Protein AF-A0A7Y6PK19-F1 (afdb_monomer)

Mean predicted aligned error: 9.25 Å

Nearest PDB structures (foldseek):
  6zmb-assembly1_B  TM=2.596E-01  e=6.035E+00  Pseudomonas putida KT2440

Solvent-accessible surface area (backbone atoms only — not comparable to full-atom values): 7034 Å² total; per-residue (Å²): 140,56,69,66,54,49,57,52,41,42,51,47,52,53,70,39,55,90,71,58,58,69,69,56,52,53,50,44,36,51,56,25,53,71,68,59,42,76,42,33,45,47,49,29,52,51,53,49,34,41,73,73,64,66,36,62,57,90,68,47,42,63,56,48,39,51,40,49,51,50,49,44,35,39,77,70,68,73,50,57,70,69,57,48,51,50,44,31,54,60,56,57,68,64,57,67,75,68,98,61,76,80,79,79,74,78,76,82,68,66,71,81,77,70,66,81,78,131

Structure (mmCIF, N/CA/C/O backbone):
data_AF-A0A7Y6PK19-F1
#
_entry.id   AF-A0A7Y6PK19-F1
#
loop_
_atom_site.group_PDB
_atom_site.id
_atom_site.type_symbol
_atom_site.label_atom_id
_atom_site.label_alt_id
_atom_site.label_comp_id
_atom_site.label_asym_id
_atom_site.label_entity_id
_atom_site.label_seq_id
_atom_site.pdbx_PDB_ins_code
_atom_site.Cartn_x
_atom_site.Cartn_y
_atom_site.Cartn_z
_atom_site.occupancy
_atom_site.B_iso_or_equiv
_atom_site.auth_seq_id
_atom_site.auth_comp_id
_atom_site.auth_asym_id
_atom_site.auth_atom_id
_atom_site.pdbx_PDB_model_num
ATOM 1 N N . MET A 1 1 ? 0.536 -8.083 14.978 1.00 58.72 1 MET A N 1
ATOM 2 C CA . MET A 1 1 ? 0.117 -7.406 13.743 1.00 58.72 1 MET A CA 1
ATOM 3 C C . MET A 1 1 ? -0.066 -5.948 14.110 1.00 58.72 1 MET A C 1
ATOM 5 O O . MET A 1 1 ? -1.077 -5.619 14.725 1.00 58.72 1 MET A O 1
ATOM 9 N N . SER A 1 2 ? 0.985 -5.140 13.948 1.00 75.00 2 SER A N 1
ATOM 10 C CA . SER A 1 2 ? 0.951 -3.732 14.347 1.00 75.00 2 SER A CA 1
ATOM 11 C C . SER A 1 2 ? 0.871 -2.858 13.110 1.00 75.00 2 SER A C 1
ATOM 13 O O . SER A 1 2 ? 1.626 -3.034 12.164 1.00 75.00 2 SER A O 1
ATOM 15 N N . VAL A 1 3 ? -0.006 -1.865 13.149 1.00 82.38 3 VAL A N 1
ATOM 16 C CA . VAL A 1 3 ? -0.073 -0.793 12.151 1.00 82.38 3 VAL A CA 1
ATOM 17 C C . VAL A 1 3 ? 1.273 -0.050 12.032 1.00 82.38 3 VAL A C 1
ATOM 19 O O . VAL A 1 3 ? 1.589 0.492 10.977 1.00 82.38 3 VAL A O 1
ATOM 22 N N . ASP A 1 4 ? 2.106 -0.106 13.075 1.00 84.25 4 ASP A N 1
ATOM 23 C CA . ASP A 1 4 ? 3.471 0.436 13.071 1.00 84.25 4 ASP A CA 1
ATOM 24 C C . ASP A 1 4 ? 4.406 -0.301 12.088 1.00 84.25 4 ASP A C 1
ATOM 26 O O . ASP A 1 4 ? 5.355 0.289 11.567 1.00 84.25 4 ASP A O 1
ATOM 30 N N . ASP A 1 5 ? 4.142 -1.581 11.788 1.00 88.00 5 ASP A N 1
ATOM 31 C CA . ASP A 1 5 ? 4.907 -2.322 10.780 1.00 88.00 5 ASP A CA 1
ATOM 32 C C . ASP A 1 5 ? 4.622 -1.801 9.368 1.00 88.00 5 ASP A C 1
ATOM 34 O O . ASP A 1 5 ? 5.538 -1.748 8.551 1.00 88.00 5 ASP A O 1
ATOM 38 N N . ILE A 1 6 ? 3.397 -1.340 9.093 1.00 88.44 6 ILE A N 1
ATOM 39 C CA . ILE A 1 6 ? 3.026 -0.765 7.792 1.00 88.44 6 ILE A CA 1
ATOM 40 C C . ILE A 1 6 ? 3.765 0.548 7.554 1.00 88.44 6 ILE A C 1
ATOM 42 O O . ILE A 1 6 ? 4.356 0.704 6.489 1.00 88.44 6 ILE A O 1
ATOM 46 N N . GLU A 1 7 ? 3.795 1.459 8.535 1.00 88.75 7 GLU A N 1
ATOM 47 C CA . GLU A 1 7 ? 4.544 2.724 8.420 1.00 88.75 7 GLU A CA 1
ATOM 48 C C . GLU A 1 7 ? 6.038 2.472 8.179 1.00 88.75 7 GLU A C 1
ATOM 50 O O . GLU A 1 7 ? 6.663 3.101 7.317 1.00 88.75 7 GLU A O 1
ATOM 55 N N . ARG A 1 8 ? 6.620 1.524 8.924 1.00 92.31 8 ARG A N 1
ATOM 56 C CA . ARG A 1 8 ? 8.028 1.146 8.781 1.00 92.31 8 ARG A CA 1
ATOM 57 C C . ARG A 1 8 ? 8.315 0.571 7.394 1.00 92.31 8 A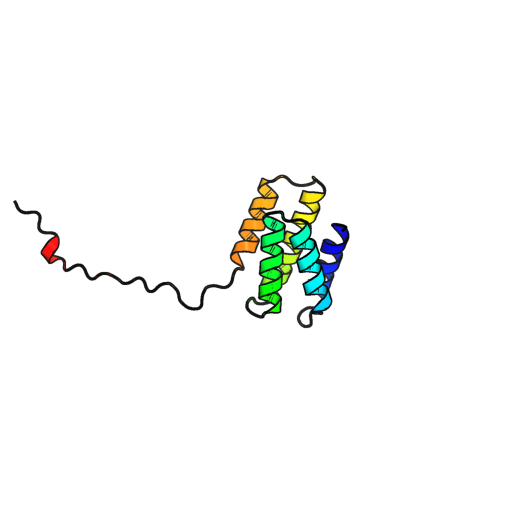RG A C 1
ATOM 59 O O . ARG A 1 8 ? 9.270 1.001 6.747 1.00 92.31 8 ARG A O 1
ATOM 66 N N . LEU A 1 9 ? 7.506 -0.385 6.939 1.00 90.44 9 LEU A N 1
ATOM 67 C CA . LEU A 1 9 ? 7.689 -1.064 5.655 1.00 90.44 9 LEU A CA 1
ATOM 68 C C . LEU A 1 9 ? 7.443 -0.122 4.473 1.00 90.44 9 LEU A C 1
ATOM 70 O O . LEU A 1 9 ? 8.239 -0.121 3.538 1.00 90.44 9 LEU A O 1
ATOM 74 N N . SER A 1 10 ? 6.413 0.730 4.520 1.00 88.56 10 SER A N 1
ATOM 75 C CA . SER A 1 10 ? 6.149 1.705 3.454 1.00 88.56 10 SER A CA 1
ATOM 76 C C . SER A 1 10 ? 7.270 2.736 3.341 1.00 88.56 10 SER A C 1
ATOM 78 O O . SER A 1 10 ? 7.679 3.083 2.236 1.00 88.56 10 SER A O 1
ATOM 80 N N . THR A 1 11 ? 7.815 3.191 4.473 1.00 90.12 11 THR A N 1
ATOM 81 C CA . THR A 1 11 ? 8.968 4.103 4.494 1.00 90.12 11 THR A CA 1
ATOM 82 C C . THR A 1 11 ? 10.200 3.443 3.885 1.00 90.12 11 THR A C 1
ATOM 84 O O . THR A 1 11 ? 10.869 4.044 3.044 1.00 90.12 11 THR A O 1
ATOM 87 N N . LYS A 1 12 ? 10.476 2.190 4.263 1.00 89.94 12 LYS A N 1
ATOM 88 C CA . LYS A 1 12 ? 11.598 1.419 3.721 1.00 89.94 12 LYS A CA 1
ATOM 89 C C . LYS A 1 12 ? 11.472 1.227 2.205 1.00 89.94 12 LYS A C 1
ATOM 91 O O . LYS A 1 12 ? 12.425 1.478 1.477 1.00 89.94 12 LYS A O 1
ATOM 96 N N . LEU A 1 13 ? 10.270 0.912 1.718 1.00 86.94 13 LEU A N 1
ATOM 97 C CA . LEU A 1 13 ? 9.974 0.742 0.292 1.00 86.94 13 LEU A CA 1
ATOM 98 C C . LEU A 1 13 ? 10.312 1.988 -0.550 1.00 86.94 13 LEU A C 1
ATOM 100 O O . LEU A 1 13 ? 10.768 1.865 -1.687 1.00 86.94 13 LEU A O 1
ATOM 104 N N . VAL A 1 14 ? 10.078 3.185 0.000 1.00 87.69 14 VAL A N 1
ATOM 105 C CA . VAL A 1 14 ? 10.419 4.464 -0.642 1.00 87.69 14 VAL A CA 1
ATOM 106 C C . VAL A 1 14 ? 11.928 4.709 -0.621 1.00 87.69 14 VAL A C 1
ATOM 108 O O . VAL A 1 14 ? 12.484 5.160 -1.618 1.00 87.69 14 VAL A O 1
ATOM 111 N N . GLN A 1 15 ? 12.587 4.427 0.505 1.00 87.50 15 GLN A N 1
ATOM 112 C CA . GLN A 1 15 ? 14.021 4.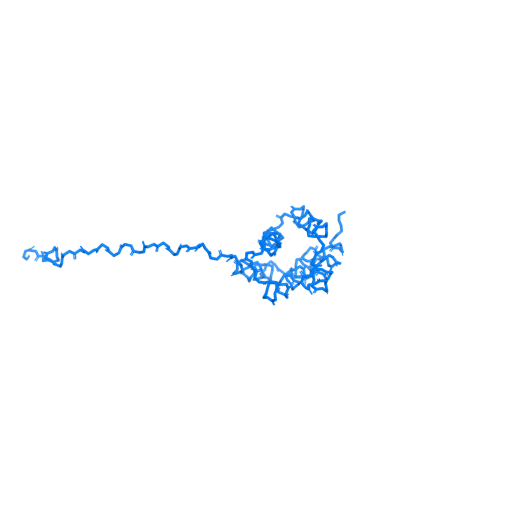673 0.693 1.00 87.50 15 GLN A CA 1
ATOM 113 C C . GLN A 1 15 ? 14.899 3.758 -0.162 1.00 87.50 15 GLN A C 1
ATOM 115 O O . GLN A 1 15 ? 15.907 4.212 -0.700 1.00 87.50 15 GLN A O 1
ATOM 120 N N . ASP A 1 16 ? 14.492 2.500 -0.317 1.00 86.06 16 ASP A N 1
ATOM 121 C CA . ASP A 1 16 ? 15.265 1.485 -1.034 1.00 86.06 16 ASP A CA 1
ATOM 122 C C . ASP A 1 16 ? 15.005 1.511 -2.552 1.00 86.06 16 ASP A C 1
ATOM 124 O O . ASP A 1 16 ? 15.610 0.758 -3.316 1.00 86.06 16 ASP A O 1
ATOM 128 N N . ALA A 1 17 ? 14.122 2.391 -3.032 1.00 80.75 17 ALA A N 1
ATOM 129 C CA . ALA A 1 17 ? 13.824 2.509 -4.451 1.00 80.75 17 ALA A CA 1
ATOM 130 C C . ALA A 1 17 ? 15.060 2.954 -5.265 1.00 80.75 17 ALA A C 1
ATOM 132 O O . ALA A 1 17 ? 15.755 3.895 -4.878 1.00 80.75 17 ALA A O 1
ATOM 133 N N . PRO A 1 18 ? 15.327 2.334 -6.433 1.00 73.69 18 PRO A N 1
ATOM 134 C CA . PRO A 1 18 ? 14.496 1.339 -7.124 1.00 73.69 18 PRO A CA 1
ATOM 135 C C . PRO A 1 18 ? 14.738 -0.127 -6.705 1.00 73.69 18 PRO A C 1
ATOM 137 O O . PRO A 1 18 ? 14.001 -1.005 -7.146 1.00 73.69 18 PRO A O 1
ATOM 140 N N . ALA A 1 19 ? 15.746 -0.412 -5.881 1.00 79.31 19 ALA A N 1
ATOM 141 C CA . ALA A 1 19 ? 16.171 -1.759 -5.495 1.00 79.31 19 ALA A CA 1
ATOM 142 C C . ALA A 1 19 ? 15.442 -2.266 -4.233 1.00 79.31 19 ALA A C 1
ATOM 144 O O . ALA A 1 19 ? 16.061 -2.513 -3.199 1.00 79.31 19 ALA A O 1
ATOM 145 N N . ARG A 1 20 ? 14.117 -2.421 -4.328 1.00 83.25 20 ARG A N 1
ATOM 146 C CA . ARG A 1 20 ? 13.272 -2.925 -3.232 1.00 83.25 20 ARG A CA 1
ATOM 147 C C . ARG A 1 20 ? 13.597 -4.379 -2.886 1.00 83.25 20 ARG A C 1
ATOM 149 O O . ARG A 1 20 ? 13.821 -5.190 -3.782 1.00 83.25 20 ARG A O 1
ATOM 156 N N . ASP A 1 21 ? 13.551 -4.710 -1.598 1.00 88.75 21 ASP A N 1
ATOM 157 C CA . ASP A 1 21 ? 13.657 -6.087 -1.113 1.00 88.75 21 ASP A CA 1
ATOM 158 C C . ASP A 1 21 ? 12.305 -6.818 -1.277 1.00 88.75 21 ASP A C 1
ATOM 160 O O . ASP A 1 21 ? 11.308 -6.400 -0.672 1.00 88.75 21 ASP A O 1
ATOM 164 N N . PRO A 1 22 ? 12.241 -7.923 -2.047 1.00 87.88 22 PRO A N 1
ATOM 165 C CA . PRO A 1 22 ? 11.017 -8.706 -2.214 1.00 87.88 22 PRO A CA 1
ATOM 166 C C . PRO A 1 22 ? 10.428 -9.224 -0.894 1.00 87.88 22 PRO A C 1
ATOM 168 O O . PRO A 1 22 ? 9.216 -9.416 -0.787 1.00 87.88 22 PRO A O 1
ATOM 171 N N . ALA A 1 23 ? 11.258 -9.449 0.131 1.00 90.19 23 ALA A N 1
ATOM 172 C CA . ALA A 1 23 ? 10.781 -9.896 1.436 1.00 90.19 23 ALA A CA 1
ATOM 173 C C . ALA A 1 23 ? 9.968 -8.807 2.155 1.00 90.19 23 ALA A C 1
ATOM 175 O O . ALA A 1 23 ? 8.937 -9.109 2.761 1.00 90.19 23 ALA A O 1
ATOM 176 N N . ASP A 1 24 ? 10.385 -7.541 2.052 1.00 91.25 24 ASP A N 1
ATOM 177 C CA . ASP A 1 24 ? 9.651 -6.418 2.643 1.00 91.25 24 ASP A CA 1
ATOM 178 C C . ASP A 1 24 ? 8.346 -6.142 1.893 1.00 91.25 24 ASP A C 1
ATOM 180 O O . ASP A 1 24 ? 7.326 -5.857 2.522 1.00 91.25 24 ASP A O 1
ATOM 184 N N . VAL A 1 25 ? 8.360 -6.272 0.561 1.00 92.25 25 VAL A N 1
ATOM 185 C CA . VAL A 1 25 ? 7.156 -6.188 -0.282 1.00 92.25 25 VAL A CA 1
ATOM 186 C C . VAL A 1 25 ? 6.137 -7.238 0.155 1.00 92.25 25 VAL A C 1
ATOM 188 O O . VAL A 1 25 ? 4.991 -6.903 0.460 1.00 92.25 25 VAL A O 1
ATOM 191 N N . ALA A 1 26 ? 6.557 -8.504 0.242 1.00 93.62 26 ALA A N 1
ATOM 192 C CA . ALA A 1 26 ? 5.687 -9.605 0.638 1.00 93.62 26 ALA A CA 1
ATOM 193 C C . ALA A 1 26 ? 5.121 -9.409 2.053 1.00 93.62 26 ALA A C 1
ATOM 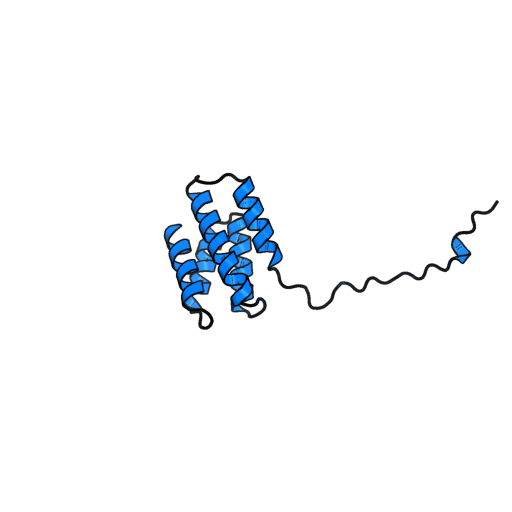195 O O . ALA A 1 26 ? 3.930 -9.641 2.277 1.00 93.62 26 ALA A O 1
ATOM 196 N N . GLN A 1 27 ? 5.946 -8.937 2.995 1.00 94.00 27 GLN A N 1
ATOM 197 C CA . GLN A 1 27 ? 5.487 -8.626 4.346 1.00 94.00 27 GLN A CA 1
ATOM 198 C C . GLN A 1 27 ? 4.460 -7.489 4.341 1.00 94.00 27 GLN A C 1
ATOM 200 O O . GLN A 1 27 ? 3.414 -7.616 4.974 1.00 94.00 27 GLN A O 1
ATOM 205 N N . LEU A 1 28 ? 4.712 -6.398 3.612 1.00 94.25 28 LEU A N 1
ATOM 206 C CA . LEU A 1 28 ? 3.787 -5.266 3.532 1.00 94.25 28 LEU A CA 1
ATOM 207 C C . LEU A 1 28 ? 2.429 -5.696 2.961 1.00 94.25 28 LEU A C 1
ATOM 209 O O . LEU A 1 28 ? 1.387 -5.365 3.524 1.00 94.25 28 LEU A O 1
ATOM 213 N N . VAL A 1 29 ? 2.433 -6.483 1.883 1.00 95.31 29 VAL A N 1
ATOM 214 C CA . VAL A 1 29 ? 1.214 -7.038 1.278 1.00 95.31 29 VAL A CA 1
ATOM 215 C C . VAL A 1 29 ? 0.453 -7.922 2.270 1.00 95.31 29 VAL A C 1
ATOM 217 O O . VAL A 1 29 ? -0.774 -7.825 2.354 1.00 95.31 29 VAL A O 1
ATOM 220 N N . LEU A 1 30 ? 1.153 -8.759 3.042 1.00 95.12 30 LEU A N 1
ATOM 221 C CA . LEU A 1 30 ? 0.544 -9.604 4.070 1.00 95.12 30 LEU A CA 1
ATOM 222 C C . LEU A 1 30 ? -0.163 -8.763 5.145 1.00 95.12 30 LEU A C 1
ATOM 224 O O . LEU A 1 30 ? -1.334 -9.011 5.436 1.00 95.12 30 LEU A O 1
ATOM 228 N N . GLU A 1 31 ? 0.521 -7.758 5.700 1.00 94.25 31 GLU A N 1
ATOM 229 C CA . GLU A 1 31 ? -0.034 -6.875 6.737 1.00 94.2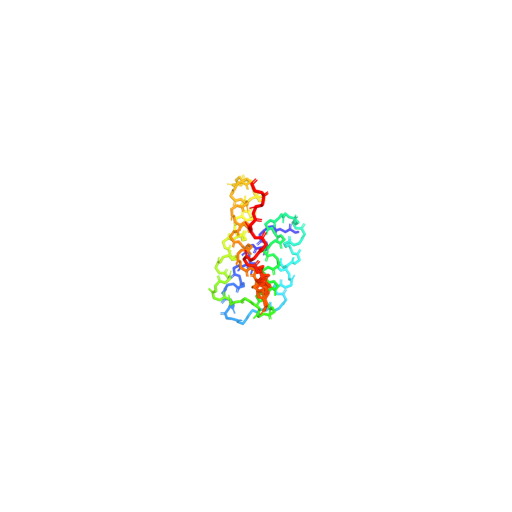5 31 GLU A CA 1
ATOM 230 C C . GLU A 1 31 ? -1.268 -6.113 6.223 1.00 94.25 31 GLU A C 1
ATOM 232 O O . GLU A 1 31 ? -2.310 -6.074 6.881 1.00 94.25 31 GLU A O 1
ATOM 237 N N . LEU A 1 32 ? -1.198 -5.570 5.003 1.00 95.38 32 LEU A N 1
ATOM 238 C CA . LEU A 1 32 ? -2.308 -4.852 4.372 1.00 95.38 32 LEU A CA 1
ATOM 239 C C . LEU A 1 32 ? -3.524 -5.758 4.130 1.00 95.38 32 LEU A C 1
ATOM 241 O O . LEU A 1 32 ? -4.660 -5.388 4.440 1.00 95.38 32 LEU A O 1
ATOM 245 N N . ARG A 1 33 ? -3.303 -6.976 3.620 1.00 95.38 33 ARG A N 1
ATOM 246 C CA . ARG A 1 33 ? -4.376 -7.964 3.418 1.00 95.38 33 ARG A CA 1
ATOM 247 C C . ARG A 1 33 ? -5.021 -8.382 4.735 1.00 95.38 33 ARG A C 1
ATOM 249 O O . ARG A 1 33 ? -6.223 -8.636 4.757 1.00 95.38 33 ARG A O 1
ATOM 256 N N . ALA A 1 34 ? -4.253 -8.428 5.819 1.00 94.19 34 ALA A N 1
ATOM 257 C CA . ALA A 1 34 ? -4.768 -8.787 7.129 1.00 94.19 34 ALA A CA 1
ATOM 258 C C . ALA A 1 34 ? -5.616 -7.676 7.778 1.00 94.19 34 ALA A C 1
ATOM 260 O O . ALA A 1 34 ? -6.541 -7.990 8.525 1.00 94.19 34 ALA A O 1
ATOM 261 N N . ILE A 1 35 ? -5.367 -6.397 7.460 1.00 93.75 35 ILE A N 1
ATOM 262 C CA . ILE A 1 35 ? -6.281 -5.296 7.818 1.00 93.75 35 ILE A CA 1
ATOM 263 C C . ILE A 1 35 ? -7.607 -5.422 7.061 1.00 93.75 35 ILE A C 1
ATOM 265 O O . ILE A 1 35 ? -8.672 -5.201 7.633 1.00 93.75 35 ILE A O 1
ATOM 269 N N . GLY A 1 36 ? -7.552 -5.763 5.772 1.00 93.00 36 GLY A N 1
ATOM 270 C CA . GLY A 1 36 ? -8.735 -6.105 4.976 1.00 93.00 36 GLY A CA 1
ATOM 271 C C . GLY A 1 36 ? -9.697 -4.948 4.675 1.00 93.00 36 GLY A C 1
ATOM 272 O O . GLY A 1 36 ? -10.760 -5.181 4.099 1.00 93.00 36 GLY A O 1
ATOM 273 N N . SER A 1 37 ? -9.352 -3.706 5.029 1.00 94.44 37 SER A N 1
ATOM 274 C CA . SER A 1 37 ? -10.146 -2.534 4.653 1.00 94.44 37 SER A CA 1
ATOM 275 C C . SER A 1 37 ? -10.051 -2.272 3.141 1.00 94.44 37 SER A C 1
ATOM 277 O O . SER A 1 37 ? -9.051 -2.643 2.517 1.00 94.44 37 SER A O 1
ATOM 279 N N . PRO A 1 38 ? -11.045 -1.601 2.527 1.00 96.62 38 PRO A N 1
ATOM 280 C CA . PRO A 1 38 ? -11.010 -1.279 1.100 1.00 96.62 38 PRO A CA 1
ATOM 281 C C . PRO A 1 38 ? -9.727 -0.557 0.668 1.00 96.62 38 PRO A C 1
ATOM 283 O O . PRO A 1 38 ? -9.127 -0.917 -0.342 1.00 96.62 38 PRO A O 1
ATOM 286 N N . LEU A 1 39 ? -9.269 0.413 1.466 1.00 96.75 39 LEU A N 1
ATOM 287 C CA . LEU A 1 39 ? -8.010 1.118 1.232 1.00 96.75 39 LEU A CA 1
ATOM 288 C C . LEU A 1 39 ? -6.798 0.180 1.350 1.00 96.75 39 LEU A C 1
ATOM 290 O O . LEU A 1 39 ? -5.941 0.190 0.472 1.00 96.75 39 LEU A O 1
ATOM 294 N N . ALA A 1 40 ? -6.734 -0.664 2.386 1.00 96.88 40 ALA A N 1
ATOM 295 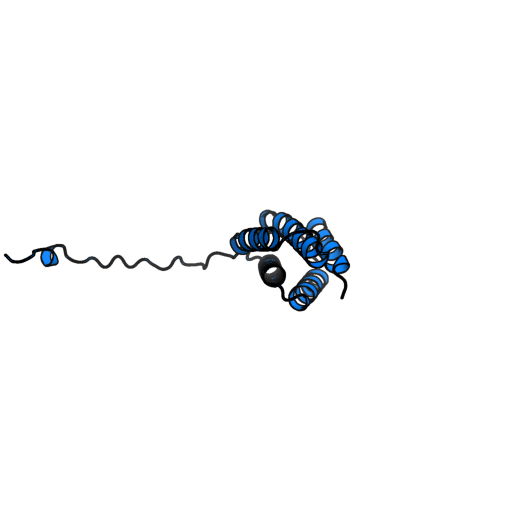C CA . ALA A 1 40 ? -5.607 -1.579 2.576 1.00 96.88 40 ALA A CA 1
ATOM 296 C C . ALA A 1 40 ? -5.464 -2.572 1.412 1.00 96.88 40 ALA A C 1
ATOM 298 O O . ALA A 1 40 ? -4.361 -2.810 0.924 1.00 96.88 40 ALA A O 1
ATOM 299 N N . LEU A 1 41 ? -6.585 -3.105 0.918 1.00 97.44 41 LEU A N 1
ATOM 300 C CA . LEU A 1 41 ? -6.595 -4.011 -0.230 1.00 97.44 41 LEU A CA 1
ATOM 301 C C . LEU A 1 41 ? -6.189 -3.309 -1.534 1.00 97.44 41 LEU A C 1
ATOM 303 O O . LEU A 1 41 ? -5.487 -3.910 -2.348 1.00 97.44 41 LEU A O 1
ATOM 307 N N . ALA A 1 42 ? -6.591 -2.050 -1.727 1.00 97.44 42 ALA A N 1
ATOM 308 C CA . ALA A 1 42 ? -6.165 -1.252 -2.875 1.00 97.44 42 ALA A CA 1
ATOM 309 C C . ALA A 1 42 ? -4.649 -0.997 -2.844 1.00 97.44 42 ALA A C 1
ATOM 311 O O . ALA A 1 42 ? -3.964 -1.247 -3.834 1.00 97.44 42 ALA A O 1
ATOM 312 N N . ILE A 1 43 ? -4.106 -0.592 -1.690 1.00 97.44 43 ILE A N 1
ATOM 313 C CA . ILE A 1 43 ? -2.661 -0.391 -1.500 1.00 97.44 43 ILE A CA 1
ATOM 314 C C . ILE A 1 43 ? -1.905 -1.692 -1.781 1.00 97.44 43 ILE A C 1
ATOM 316 O O . ILE A 1 43 ? -0.958 -1.676 -2.562 1.00 97.44 43 ILE A O 1
ATOM 320 N N . ALA A 1 44 ? -2.339 -2.821 -1.205 1.00 96.75 44 ALA A N 1
ATOM 321 C CA . ALA A 1 44 ? -1.689 -4.119 -1.403 1.00 96.75 44 ALA A CA 1
ATOM 322 C C . ALA A 1 44 ? -1.579 -4.473 -2.890 1.00 96.75 44 ALA A C 1
ATOM 324 O O . ALA A 1 44 ? -0.521 -4.883 -3.359 1.00 96.75 44 ALA A O 1
ATOM 325 N N . ARG A 1 45 ? -2.655 -4.239 -3.643 1.00 96.69 45 ARG A N 1
ATOM 326 C CA . ARG A 1 45 ? -2.696 -4.495 -5.081 1.00 96.69 45 ARG A CA 1
ATOM 327 C C . ARG A 1 45 ? -1.734 -3.605 -5.869 1.00 96.69 45 ARG A C 1
ATOM 329 O O . ARG A 1 45 ? -1.078 -4.084 -6.788 1.00 96.69 45 ARG A O 1
ATOM 336 N N . ILE A 1 46 ? -1.644 -2.318 -5.537 1.00 95.81 46 ILE A N 1
ATOM 337 C CA . ILE A 1 46 ? -0.706 -1.414 -6.218 1.00 95.81 46 ILE A CA 1
ATOM 338 C C . ILE A 1 46 ? 0.746 -1.748 -5.852 1.00 95.81 46 ILE A C 1
ATOM 340 O O . ILE A 1 46 ? 1.606 -1.690 -6.725 1.00 95.81 46 ILE A O 1
ATOM 344 N N . VAL A 1 47 ? 1.026 -2.155 -4.609 1.00 94.75 47 VAL A N 1
ATOM 345 C CA . VAL A 1 47 ? 2.354 -2.653 -4.208 1.00 94.75 47 VAL A CA 1
ATOM 346 C C . VAL A 1 47 ? 2.764 -3.859 -5.061 1.00 94.75 47 VAL A C 1
ATOM 348 O O . VAL A 1 47 ? 3.879 -3.872 -5.574 1.00 94.75 47 VAL A O 1
ATOM 351 N N . GLU A 1 48 ? 1.858 -4.816 -5.284 1.00 94.31 48 GLU A N 1
ATOM 352 C CA . GLU A 1 48 ? 2.094 -5.967 -6.172 1.00 94.31 48 GLU A CA 1
ATOM 353 C C . GLU A 1 48 ? 2.386 -5.521 -7.613 1.00 94.31 48 GLU A C 1
ATOM 355 O O . GLU A 1 48 ? 3.367 -5.954 -8.204 1.00 94.31 48 GLU A O 1
ATOM 360 N N . TYR A 1 49 ? 1.618 -4.578 -8.168 1.00 93.94 49 TYR A N 1
ATOM 361 C CA . TYR A 1 49 ? 1.885 -4.070 -9.520 1.00 93.94 49 TYR A CA 1
ATOM 362 C C . TYR A 1 49 ? 3.222 -3.343 -9.660 1.00 93.94 49 TYR A C 1
ATOM 364 O O . TYR A 1 49 ? 3.838 -3.366 -10.726 1.00 93.94 49 TYR A O 1
ATOM 372 N N . VAL A 1 50 ? 3.659 -2.661 -8.607 1.00 91.44 50 VAL A N 1
ATOM 373 C CA . VAL A 1 50 ? 4.963 -2.000 -8.567 1.00 91.44 50 VAL A CA 1
ATOM 374 C C . VAL A 1 50 ? 6.096 -3.030 -8.501 1.00 91.44 50 VAL A C 1
ATOM 376 O O . VAL A 1 50 ? 7.139 -2.810 -9.120 1.00 91.44 50 VAL A O 1
ATOM 379 N N . ASP A 1 51 ? 5.902 -4.136 -7.780 1.00 91.25 51 ASP A N 1
ATOM 380 C CA . ASP A 1 51 ? 6.850 -5.256 -7.711 1.00 91.25 51 ASP A CA 1
ATOM 381 C C . ASP A 1 51 ? 6.945 -6.010 -9.046 1.00 91.25 51 ASP A C 1
ATOM 383 O O . ASP A 1 51 ? 8.040 -6.238 -9.558 1.00 91.25 51 ASP A O 1
ATOM 387 N N . ASP A 1 52 ? 5.799 -6.245 -9.690 1.00 90.62 52 ASP A N 1
ATOM 388 C CA . ASP A 1 52 ? 5.689 -6.847 -11.024 1.00 90.62 52 ASP A CA 1
ATOM 389 C C . ASP A 1 52 ? 6.204 -5.930 -12.157 1.00 90.62 52 ASP A C 1
ATOM 391 O O . ASP A 1 52 ? 6.240 -6.326 -13.325 1.00 90.62 52 ASP A O 1
ATOM 395 N N . GLY A 1 53 ? 6.583 -4.684 -11.849 1.00 89.38 53 GLY A N 1
ATOM 396 C CA . GLY A 1 53 ? 7.072 -3.708 -12.828 1.00 89.38 53 GLY A CA 1
ATOM 397 C C . GLY A 1 53 ? 5.994 -3.159 -13.772 1.00 89.38 53 GLY A C 1
ATOM 398 O O . GLY A 1 53 ? 6.318 -2.598 -14.817 1.00 89.38 53 GLY A O 1
ATOM 399 N N . LEU A 1 54 ? 4.716 -3.309 -13.415 1.00 90.88 54 LEU A N 1
ATOM 400 C CA . LEU A 1 54 ? 3.563 -2.840 -14.191 1.00 90.88 54 LEU A CA 1
ATOM 401 C C . LEU A 1 54 ? 3.234 -1.363 -13.932 1.00 90.88 54 LEU A C 1
ATOM 403 O O . LEU A 1 54 ? 2.517 -0.744 -14.719 1.00 90.88 54 LEU A O 1
ATOM 407 N N . VAL A 1 55 ? 3.747 -0.796 -12.837 1.00 89.56 55 VAL A N 1
ATOM 408 C CA . VAL A 1 55 ? 3.613 0.624 -12.489 1.00 89.56 55 VAL A CA 1
ATOM 409 C C . VAL A 1 55 ? 4.985 1.207 -12.175 1.00 89.56 55 VAL A C 1
ATOM 411 O O . VAL A 1 55 ? 5.778 0.596 -11.458 1.00 89.56 55 VAL A O 1
ATOM 414 N N . ASP A 1 56 ? 5.249 2.412 -12.685 1.00 89.44 56 ASP A N 1
ATOM 415 C CA . ASP A 1 56 ? 6.493 3.132 -12.419 1.00 89.44 56 ASP A CA 1
ATOM 416 C C . ASP A 1 56 ? 6.644 3.428 -10.909 1.00 89.44 56 ASP A C 1
ATOM 418 O O . ASP A 1 56 ? 5.819 4.151 -10.330 1.00 89.44 56 ASP A O 1
ATOM 422 N N . PRO A 1 57 ? 7.713 2.923 -10.264 1.00 88.69 57 PRO A N 1
ATOM 423 C CA . PRO A 1 57 ? 8.049 3.226 -8.877 1.00 88.69 57 PRO A CA 1
ATOM 424 C C . PRO A 1 57 ? 8.064 4.715 -8.536 1.00 88.69 57 PRO A C 1
ATOM 426 O O . PRO A 1 57 ? 7.605 5.097 -7.462 1.00 88.69 57 PRO A O 1
ATOM 429 N N . ALA A 1 58 ? 8.584 5.557 -9.431 1.00 88.75 58 ALA A N 1
ATOM 430 C CA . ALA A 1 58 ? 8.741 6.987 -9.185 1.00 88.75 58 ALA A CA 1
ATOM 431 C C . ALA A 1 58 ? 7.390 7.706 -9.054 1.00 88.75 58 ALA A C 1
ATOM 433 O O . ALA A 1 58 ? 7.301 8.737 -8.390 1.00 88.75 58 ALA A O 1
ATOM 434 N N . ILE A 1 59 ? 6.341 7.146 -9.663 1.00 87.62 59 ILE A N 1
ATOM 435 C CA . ILE A 1 59 ? 4.973 7.666 -9.611 1.00 87.62 59 ILE A CA 1
ATOM 436 C C . ILE A 1 59 ? 4.213 7.040 -8.438 1.00 87.62 59 ILE A C 1
ATOM 438 O O . ILE A 1 59 ? 3.537 7.745 -7.692 1.00 87.62 59 ILE A O 1
ATOM 442 N N . ALA A 1 60 ? 4.318 5.721 -8.261 1.00 92.25 60 ALA A N 1
ATOM 443 C CA . ALA A 1 60 ? 3.490 5.003 -7.299 1.00 92.25 60 ALA A CA 1
ATOM 444 C C . ALA A 1 60 ? 3.973 5.105 -5.852 1.00 92.25 60 ALA A C 1
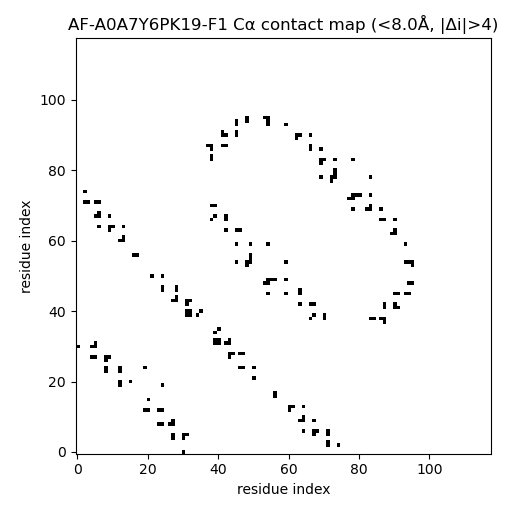ATOM 446 O O . ALA A 1 60 ? 3.145 5.194 -4.951 1.00 92.25 60 ALA A O 1
ATOM 447 N N . LEU A 1 61 ? 5.286 5.089 -5.599 1.00 91.94 61 LEU A N 1
ATOM 448 C CA . LEU A 1 61 ? 5.813 5.023 -4.232 1.00 91.94 61 LEU A CA 1
ATOM 449 C C . LEU A 1 61 ? 5.420 6.224 -3.353 1.00 91.94 61 LEU A C 1
ATOM 451 O O . LEU A 1 61 ? 5.040 5.987 -2.205 1.00 91.94 61 LEU A O 1
ATOM 455 N N . PRO A 1 62 ? 5.434 7.483 -3.842 1.00 92.31 62 PRO A N 1
ATOM 456 C CA . PRO A 1 62 ? 4.950 8.615 -3.050 1.00 92.31 62 PRO A CA 1
ATOM 457 C C . PRO A 1 62 ? 3.471 8.476 -2.663 1.00 92.31 62 PRO A C 1
ATOM 459 O O . PRO A 1 62 ? 3.121 8.653 -1.498 1.00 92.31 62 PRO A O 1
ATOM 462 N N . ALA A 1 63 ? 2.619 8.093 -3.618 1.00 94.06 63 ALA A N 1
ATOM 463 C CA . ALA A 1 63 ? 1.189 7.905 -3.385 1.00 94.06 63 ALA A CA 1
ATOM 464 C C . ALA A 1 63 ? 0.907 6.722 -2.442 1.00 94.06 63 ALA A C 1
ATOM 466 O O . ALA A 1 63 ? 0.045 6.814 -1.572 1.00 94.06 63 ALA A O 1
ATOM 467 N N . LEU A 1 64 ? 1.666 5.628 -2.566 1.00 95.06 64 LEU A N 1
ATOM 468 C CA . LEU A 1 64 ? 1.602 4.482 -1.659 1.00 95.06 64 LEU A CA 1
ATOM 469 C C . LEU A 1 64 ? 1.982 4.867 -0.227 1.00 95.06 64 LEU A C 1
ATOM 471 O O . LEU A 1 64 ? 1.307 4.453 0.711 1.00 95.06 64 LEU A O 1
ATOM 475 N N . ALA A 1 65 ? 3.036 5.665 -0.045 1.00 94.62 65 ALA A N 1
ATOM 476 C CA . ALA A 1 65 ? 3.453 6.120 1.277 1.00 94.62 65 ALA A CA 1
ATOM 477 C C . ALA A 1 65 ? 2.384 6.997 1.944 1.00 94.62 65 ALA A C 1
ATOM 479 O O . ALA A 1 65 ? 2.060 6.782 3.113 1.00 94.62 65 ALA A O 1
ATOM 480 N N . GLU A 1 66 ? 1.801 7.937 1.194 1.00 95.56 66 GLU A N 1
ATOM 481 C CA . GLU A 1 66 ? 0.698 8.775 1.672 1.00 95.56 66 GLU A CA 1
ATOM 482 C C . GLU A 1 66 ? -0.520 7.925 2.054 1.00 95.56 66 GLU A C 1
ATOM 484 O O . GLU A 1 66 ? -1.022 8.031 3.172 1.00 95.56 66 GLU A O 1
ATOM 489 N N . ALA A 1 67 ? -0.940 7.006 1.182 1.00 96.56 67 ALA A N 1
ATOM 490 C CA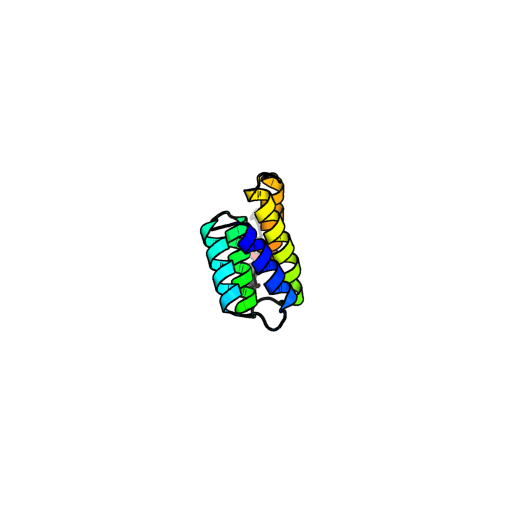 . ALA A 1 67 ? -2.081 6.137 1.442 1.00 96.56 67 ALA A CA 1
ATOM 491 C C . ALA A 1 67 ? -1.858 5.194 2.635 1.00 96.56 67 ALA A C 1
ATOM 493 O O . ALA A 1 67 ? -2.784 4.978 3.420 1.00 96.56 67 ALA A O 1
ATOM 494 N N . CYS A 1 68 ? -0.644 4.662 2.818 1.00 96.50 68 CYS A N 1
ATOM 495 C CA . CYS A 1 68 ? -0.277 3.890 4.007 1.00 96.50 68 CYS A CA 1
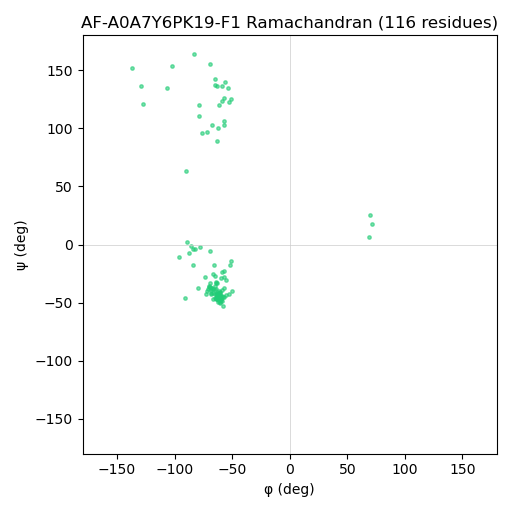ATOM 496 C C . CYS A 1 68 ? -0.406 4.733 5.281 1.00 96.50 68 CYS A C 1
ATOM 498 O O . CYS A 1 68 ? -0.994 4.268 6.256 1.00 96.50 68 CYS A O 1
ATOM 500 N N . ALA A 1 69 ? 0.069 5.981 5.273 1.00 95.81 69 ALA A N 1
ATOM 501 C CA . ALA A 1 69 ? -0.084 6.888 6.409 1.00 95.81 69 ALA A CA 1
ATOM 502 C C . ALA A 1 69 ? -1.564 7.210 6.691 1.00 95.81 69 ALA A C 1
ATOM 504 O O . ALA A 1 69 ? -1.995 7.190 7.845 1.00 95.81 69 ALA A O 1
ATOM 505 N N . THR A 1 70 ? -2.373 7.440 5.651 1.00 96.94 70 THR A N 1
ATOM 506 C CA . THR A 1 70 ? -3.821 7.649 5.794 1.00 96.94 70 THR A CA 1
ATOM 507 C C . THR A 1 70 ? -4.523 6.417 6.363 1.00 96.94 70 THR A C 1
ATOM 509 O O . THR A 1 70 ? -5.355 6.546 7.259 1.00 96.94 70 THR A O 1
ATOM 512 N N . LEU A 1 71 ? -4.165 5.217 5.899 1.00 96.56 71 LEU A N 1
ATOM 513 C CA . LEU A 1 71 ? -4.687 3.961 6.434 1.00 96.56 71 LEU A CA 1
ATOM 514 C C . LEU A 1 71 ? -4.356 3.819 7.922 1.00 96.56 71 LEU A C 1
ATOM 516 O O . LEU A 1 71 ? -5.232 3.490 8.720 1.00 96.56 71 LEU A O 1
ATOM 520 N N . VAL A 1 72 ? -3.107 4.090 8.299 1.00 96.00 72 VAL A N 1
ATOM 521 C CA . VAL A 1 72 ? -2.644 4.026 9.688 1.00 96.00 72 VAL A CA 1
ATOM 522 C C . VAL A 1 72 ? -3.420 5.007 10.565 1.00 96.00 72 VAL A C 1
ATOM 524 O O . VAL A 1 72 ? -3.920 4.620 11.624 1.00 96.00 72 VAL A O 1
ATOM 527 N N . ALA A 1 73 ? -3.579 6.248 10.106 1.00 95.69 73 ALA A N 1
ATOM 528 C CA . ALA A 1 73 ? -4.391 7.251 10.784 1.00 95.69 73 ALA A CA 1
ATOM 529 C C . ALA A 1 73 ? -5.852 6.791 10.930 1.00 95.69 73 ALA A C 1
ATOM 531 O O . ALA A 1 73 ? -6.451 6.975 11.989 1.00 95.69 73 ALA A O 1
ATOM 532 N N . GLY A 1 74 ? -6.410 6.130 9.910 1.00 95.50 74 GLY A N 1
ATOM 533 C CA . GLY A 1 74 ? -7.760 5.564 9.939 1.00 95.50 74 GLY A CA 1
ATOM 534 C C . GLY A 1 74 ? -7.921 4.474 10.991 1.00 95.50 74 GLY A C 1
ATOM 535 O O . GLY A 1 74 ? -8.843 4.528 11.800 1.00 95.50 74 GLY A O 1
ATOM 536 N N . VAL A 1 75 ? -6.983 3.523 11.056 1.00 93.62 75 VAL A N 1
ATOM 537 C CA . VAL A 1 75 ? -7.004 2.464 12.082 1.00 93.62 75 VAL A CA 1
ATOM 538 C C . VAL A 1 75 ? -6.841 3.048 13.491 1.00 93.62 75 VAL A C 1
ATOM 540 O O . VAL A 1 75 ? -7.428 2.537 14.444 1.00 93.62 75 VAL A O 1
ATOM 543 N N . LYS A 1 76 ? -6.092 4.148 13.632 1.00 94.06 76 LYS A N 1
ATOM 544 C CA . LYS A 1 76 ? -5.945 4.902 14.888 1.00 94.06 76 LYS A CA 1
ATOM 545 C C . LYS A 1 76 ? -7.155 5.806 15.204 1.00 94.06 76 LYS A C 1
ATOM 547 O O . LYS A 1 76 ? -7.156 6.444 16.255 1.00 94.06 76 LYS A O 1
ATOM 552 N N . GLY A 1 77 ? -8.170 5.874 14.336 1.00 94.81 77 GLY A N 1
ATOM 553 C CA . GLY A 1 77 ? -9.364 6.710 14.516 1.00 94.81 77 GLY A CA 1
ATOM 554 C C . GLY A 1 77 ? -9.101 8.216 14.395 1.00 94.81 77 GLY A C 1
ATOM 555 O O . GLY A 1 77 ? -9.800 9.016 15.009 1.00 94.81 77 GLY A O 1
ATOM 556 N N . GLN A 1 78 ? -8.056 8.605 13.662 1.00 96.44 78 GLN A N 1
ATOM 557 C CA . GLN A 1 78 ? -7.601 9.994 13.523 1.00 96.44 78 GLN A CA 1
ATOM 558 C C . GLN A 1 78 ? -8.136 10.686 12.263 1.00 96.44 78 GLN A C 1
ATOM 560 O O . GLN A 1 78 ? -7.979 11.897 12.123 1.00 96.44 78 GLN A O 1
ATOM 565 N N . VAL A 1 79 ? -8.739 9.929 11.346 1.00 96.44 79 VAL A N 1
ATOM 566 C CA . VAL A 1 79 ? -9.371 10.437 10.125 1.00 96.44 79 VAL A CA 1
ATOM 567 C C . VAL A 1 79 ? -10.705 9.736 9.897 1.00 96.44 79 VAL A C 1
ATOM 569 O O . VAL A 1 79 ? -10.882 8.588 10.303 1.00 96.44 79 VAL A O 1
ATOM 572 N N . ASP A 1 80 ? -11.621 10.433 9.231 1.00 95.94 80 ASP A N 1
ATOM 573 C CA . ASP A 1 80 ? -12.955 9.925 8.918 1.00 95.94 80 ASP A CA 1
ATOM 574 C C . ASP A 1 80 ? -12.964 9.056 7.647 1.00 95.94 80 ASP A C 1
ATOM 576 O O . ASP A 1 80 ? -12.074 9.143 6.793 1.00 95.94 80 ASP A O 1
ATOM 580 N N . ASP A 1 81 ? -14.040 8.286 7.462 1.00 95.56 81 ASP A N 1
ATOM 581 C CA . ASP A 1 81 ? -14.248 7.401 6.304 1.00 95.56 81 ASP A CA 1
ATOM 582 C C . ASP A 1 81 ? -14.143 8.124 4.951 1.00 95.56 81 ASP A C 1
ATOM 584 O O . ASP A 1 81 ? -13.707 7.540 3.961 1.00 95.56 81 ASP A O 1
ATOM 588 N N . SER A 1 82 ? -14.499 9.410 4.891 1.00 96.31 82 SER A N 1
ATOM 589 C CA . SER A 1 82 ? -14.394 10.213 3.666 1.00 96.31 82 SER A CA 1
ATOM 590 C C . SER A 1 82 ? -12.945 10.399 3.210 1.00 96.31 82 SER A C 1
ATOM 592 O O . SER A 1 82 ? -12.671 10.387 2.010 1.00 96.31 82 SER A O 1
ATOM 594 N N . VAL A 1 83 ? -12.014 10.531 4.157 1.00 97.56 83 VAL A N 1
ATOM 595 C CA . VAL A 1 83 ? -10.578 10.651 3.887 1.00 97.56 83 VAL A CA 1
ATOM 596 C C . VAL A 1 83 ? -10.025 9.304 3.428 1.00 97.56 83 VAL A C 1
ATOM 598 O O . VAL A 1 83 ? -9.253 9.251 2.472 1.00 97.56 83 VAL A O 1
ATOM 601 N N . LEU A 1 84 ? -10.473 8.209 4.049 1.00 97.31 84 LEU A N 1
ATOM 602 C CA . LEU A 1 84 ? -10.094 6.850 3.653 1.00 97.31 84 LEU A CA 1
ATOM 603 C C . LEU A 1 84 ? -10.571 6.515 2.234 1.00 97.31 84 LEU A C 1
ATOM 605 O O . LEU A 1 84 ? -9.803 5.971 1.440 1.00 97.31 84 LEU A O 1
ATOM 609 N N . GLU A 1 85 ? -11.802 6.887 1.882 1.00 97.50 85 GLU A N 1
ATOM 610 C CA . GLU A 1 85 ? -12.330 6.693 0.528 1.00 97.50 85 GLU A CA 1
ATOM 611 C C . GLU A 1 85 ? -11.644 7.591 -0.508 1.00 97.50 85 GLU A C 1
ATOM 613 O O . GLU A 1 85 ? -11.394 7.145 -1.629 1.00 97.50 85 GLU A O 1
ATOM 618 N N . ALA A 1 86 ? -11.285 8.828 -0.150 1.00 97.12 86 ALA A N 1
ATOM 619 C CA . ALA A 1 86 ? -10.516 9.703 -1.034 1.00 97.12 86 ALA A CA 1
ATOM 620 C C . ALA A 1 86 ? -9.126 9.120 -1.337 1.00 97.12 86 ALA A C 1
ATOM 622 O O . ALA A 1 86 ? -8.736 9.046 -2.505 1.00 97.12 86 ALA A O 1
ATOM 623 N N . ALA A 1 87 ? -8.421 8.637 -0.310 1.00 97.00 87 ALA A N 1
ATOM 624 C CA . ALA A 1 87 ? -7.137 7.961 -0.477 1.00 97.00 87 ALA A CA 1
ATOM 625 C C . ALA A 1 87 ? -7.275 6.686 -1.322 1.00 97.00 87 ALA A C 1
ATOM 627 O O . ALA A 1 87 ? -6.452 6.428 -2.200 1.00 97.00 87 ALA A O 1
ATOM 628 N N . ARG A 1 88 ? -8.352 5.912 -1.126 1.00 97.50 88 ARG A N 1
ATOM 629 C CA . ARG A 1 88 ? -8.614 4.712 -1.935 1.00 97.50 88 ARG A CA 1
ATOM 630 C C . ARG A 1 88 ? -8.799 5.072 -3.401 1.00 97.50 88 ARG A C 1
ATOM 632 O O . ARG A 1 88 ? -8.173 4.457 -4.256 1.00 97.50 88 ARG A O 1
ATOM 639 N N . TYR A 1 89 ? -9.618 6.085 -3.683 1.00 96.06 89 TYR A N 1
ATOM 640 C CA . TYR A 1 89 ? -9.834 6.562 -5.044 1.00 96.06 89 TYR A CA 1
ATOM 641 C C . TYR A 1 89 ? -8.517 6.981 -5.705 1.00 96.06 89 TYR A C 1
ATOM 643 O O . TYR A 1 89 ? -8.263 6.589 -6.839 1.00 96.06 89 TYR A O 1
ATOM 651 N N . GLN A 1 90 ? -7.661 7.727 -4.998 1.00 94.94 90 GLN A N 1
ATOM 652 C CA . GLN A 1 90 ? -6.346 8.125 -5.508 1.00 94.94 90 GLN A CA 1
ATOM 653 C C . GLN A 1 90 ? -5.469 6.910 -5.837 1.00 94.94 90 GLN A C 1
ATOM 655 O O . GLN A 1 90 ? -4.926 6.841 -6.937 1.00 94.94 90 GLN A O 1
ATOM 660 N N . ILE A 1 91 ? -5.378 5.928 -4.939 1.00 96.00 91 ILE A N 1
ATOM 661 C CA . ILE A 1 91 ? -4.612 4.695 -5.170 1.00 96.00 91 ILE A CA 1
ATOM 662 C C . ILE A 1 91 ? -5.156 3.896 -6.355 1.00 96.00 91 ILE A C 1
ATOM 664 O O . ILE A 1 91 ? -4.379 3.443 -7.194 1.00 96.00 91 ILE A O 1
ATOM 668 N N . ASP A 1 92 ? -6.477 3.770 -6.481 1.00 95.00 92 ASP A N 1
ATOM 669 C CA . ASP A 1 92 ? -7.103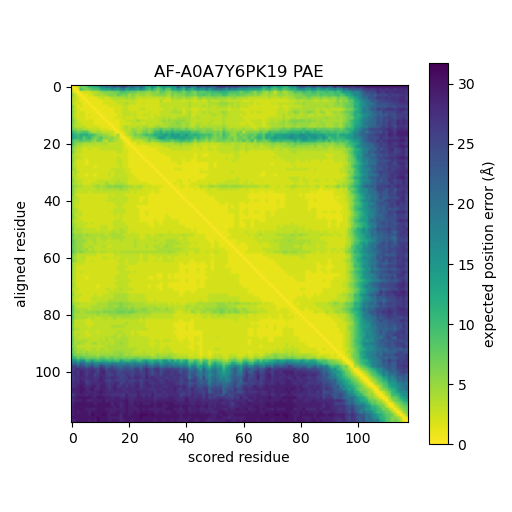 3.019 -7.571 1.00 95.00 92 ASP A CA 1
ATOM 670 C C . ASP A 1 92 ? -6.730 3.584 -8.958 1.00 95.00 92 ASP A C 1
ATOM 672 O O . ASP A 1 92 ? -6.633 2.818 -9.923 1.00 95.00 92 ASP A O 1
ATOM 676 N N . THR A 1 93 ? -6.438 4.891 -9.069 1.00 94.00 93 THR A N 1
ATOM 677 C CA . THR A 1 93 ? -5.985 5.511 -10.334 1.00 94.00 93 THR A CA 1
ATOM 678 C C . THR A 1 93 ? -4.623 5.022 -10.825 1.00 94.00 93 THR A C 1
ATOM 680 O O . THR A 1 93 ? -4.317 5.184 -12.004 1.00 94.00 93 THR A O 1
ATOM 683 N N . LEU A 1 94 ? -3.825 4.395 -9.957 1.00 93.25 94 LEU A N 1
ATOM 684 C CA . LEU A 1 94 ? -2.529 3.812 -10.312 1.00 93.25 94 LEU A CA 1
ATOM 685 C C . LEU A 1 94 ? -2.657 2.420 -10.937 1.00 93.25 94 LEU A C 1
ATOM 687 O O . LEU A 1 94 ? -1.653 1.839 -11.343 1.00 93.25 94 LEU A O 1
ATOM 691 N N . THR A 1 95 ? -3.871 1.866 -11.013 1.00 92.31 95 THR A N 1
ATOM 692 C CA . THR A 1 95 ? -4.103 0.579 -11.670 1.00 92.31 95 THR A CA 1
ATOM 693 C C . THR A 1 95 ? -3.617 0.645 -13.126 1.00 92.31 95 THR A C 1
ATOM 695 O O . THR A 1 95 ? -4.071 1.521 -13.869 1.00 92.31 95 THR A O 1
ATOM 698 N N . PRO A 1 96 ? -2.747 -0.286 -13.569 1.00 86.56 96 PRO A N 1
ATOM 699 C CA . PRO A 1 96 ? -2.300 -0.353 -14.952 1.00 86.56 96 PRO A CA 1
ATOM 700 C C . PRO A 1 96 ? -3.486 -0.399 -15.910 1.00 86.56 96 PRO A C 1
ATOM 702 O O . PRO A 1 96 ? -4.442 -1.159 -15.713 1.00 86.56 96 PRO A O 1
ATOM 705 N N . MET A 1 97 ? -3.423 0.396 -16.976 1.00 80.19 97 MET A N 1
ATOM 706 C CA . MET A 1 97 ? -4.408 0.280 -18.042 1.00 80.19 97 MET A CA 1
ATOM 707 C C . MET A 1 97 ? -4.254 -1.089 -18.719 1.00 80.19 97 MET A C 1
ATOM 709 O O . MET A 1 97 ? -3.128 -1.500 -18.999 1.00 80.19 97 MET A O 1
ATOM 713 N N . PRO A 1 98 ? -5.352 -1.796 -19.032 1.00 67.38 98 PRO A N 1
ATOM 714 C CA . PRO A 1 98 ? -5.259 -2.983 -19.867 1.00 67.38 98 PRO A CA 1
ATOM 715 C C . PRO A 1 98 ? -4.643 -2.609 -21.225 1.00 67.38 98 PRO A C 1
ATOM 717 O O . PRO A 1 98 ? -5.052 -1.618 -21.832 1.00 67.38 98 PRO A O 1
ATOM 720 N N . ASP A 1 99 ? -3.712 -3.433 -21.725 1.00 64.19 99 ASP A N 1
ATOM 721 C CA . ASP A 1 99 ? -2.928 -3.232 -22.966 1.00 64.19 99 ASP A CA 1
ATOM 722 C C . ASP A 1 99 ? -3.754 -2.907 -24.226 1.00 64.19 99 ASP A C 1
ATOM 724 O O . ASP A 1 99 ? -3.226 -2.474 -25.254 1.00 64.19 99 ASP A O 1
ATOM 728 N N . LYS A 1 100 ? -5.071 -3.121 -24.184 1.00 51.38 100 LYS A N 1
ATOM 729 C CA . LYS A 1 100 ? -6.007 -2.686 -25.216 1.00 51.38 100 LYS A CA 1
ATOM 730 C C . LYS A 1 100 ? -7.151 -1.895 -24.589 1.00 51.38 100 LYS A C 1
ATOM 732 O O . LYS A 1 100 ? -7.937 -2.487 -23.845 1.00 51.38 100 LYS A O 1
ATOM 737 N N . PRO A 1 101 ? -7.363 -0.627 -24.991 1.00 54.94 101 PRO A N 1
ATOM 738 C CA . PRO A 1 101 ? -8.686 -0.048 -24.855 1.00 54.94 101 PRO A CA 1
ATOM 739 C C . PRO A 1 101 ? -9.675 -0.962 -25.598 1.00 54.94 101 PRO A C 1
ATOM 741 O O . PRO A 1 101 ? -9.333 -1.471 -26.677 1.00 54.94 101 PRO A O 1
ATOM 744 N N . PRO A 1 102 ? -10.887 -1.207 -25.065 1.00 58.78 102 PRO A N 1
ATOM 745 C CA . PRO A 1 102 ? -11.904 -1.919 -25.820 1.00 58.78 102 PRO A CA 1
ATOM 746 C C . PRO A 1 102 ? -12.061 -1.200 -27.159 1.00 58.78 102 PRO A C 1
ATOM 748 O O . PRO A 1 102 ? -12.300 0.008 -27.195 1.00 58.78 102 PRO A O 1
ATOM 751 N N . ARG A 1 103 ? -11.864 -1.921 -28.272 1.00 54.88 103 ARG A N 1
ATOM 752 C CA . ARG A 1 103 ? -12.174 -1.379 -29.596 1.00 54.88 103 ARG A CA 1
ATOM 753 C C . ARG A 1 103 ? -13.640 -0.982 -29.548 1.00 54.88 103 ARG A C 1
ATOM 755 O O . ARG A 1 103 ? -14.506 -1.854 -29.548 1.00 54.88 103 ARG A O 1
ATOM 762 N N . VAL A 1 104 ? -13.910 0.318 -29.496 1.00 61.34 104 VAL A N 1
ATOM 763 C CA . VAL A 1 104 ? -15.239 0.842 -29.776 1.00 61.34 104 VAL A CA 1
ATOM 764 C C . VAL A 1 104 ? -15.501 0.461 -31.223 1.00 61.34 104 VAL A C 1
ATOM 766 O O . VAL A 1 104 ? -14.945 1.047 -32.150 1.00 61.34 104 VAL A O 1
ATOM 769 N N . VAL A 1 105 ? -16.262 -0.612 -31.419 1.00 59.44 105 VAL A N 1
ATOM 770 C CA . VAL A 1 105 ? -16.759 -0.969 -32.738 1.00 59.44 105 VAL A CA 1
ATOM 771 C C . VAL A 1 105 ? -17.821 0.074 -33.036 1.00 59.44 105 VAL A C 1
ATOM 773 O O . VAL A 1 105 ? -18.948 -0.028 -32.556 1.00 59.44 105 VAL A O 1
ATOM 776 N N . SER A 1 106 ? -17.445 1.117 -33.773 1.00 51.88 106 SER A N 1
ATOM 777 C CA . SER A 1 106 ? -18.419 1.988 -34.414 1.00 51.88 106 SER A CA 1
ATOM 778 C C . SER A 1 106 ? -19.271 1.094 -35.302 1.00 51.88 106 SER A C 1
ATOM 780 O O . SER A 1 106 ? -18.819 0.624 -36.345 1.00 51.88 106 SER A O 1
ATOM 782 N N . ILE A 1 107 ? -20.483 0.778 -34.851 1.00 60.91 107 ILE A N 1
ATOM 783 C CA . ILE A 1 107 ? -21.474 0.160 -35.718 1.00 60.91 107 ILE A CA 1
ATOM 784 C C . ILE A 1 107 ? -21.817 1.256 -36.720 1.00 60.91 107 ILE A C 1
ATOM 786 O O . ILE A 1 107 ? -22.507 2.214 -36.376 1.00 60.91 107 ILE A O 1
ATOM 790 N N . ASP A 1 108 ? -21.277 1.147 -37.931 1.00 57.31 108 ASP A N 1
ATOM 791 C CA . ASP A 1 108 ? -21.677 1.973 -39.063 1.00 57.31 108 ASP A CA 1
ATOM 792 C C . ASP A 1 108 ? -23.145 1.640 -39.350 1.00 57.31 108 ASP A C 1
ATOM 794 O O . ASP A 1 108 ? -23.473 0.682 -40.053 1.00 57.31 108 ASP A O 1
ATOM 798 N N . VAL A 1 109 ? -24.063 2.352 -38.695 1.00 60.12 109 VAL A N 1
ATOM 799 C CA . VAL A 1 109 ? -25.486 2.227 -38.985 1.00 60.12 109 VAL A CA 1
ATOM 800 C C . VAL A 1 109 ? -25.720 3.041 -40.253 1.00 60.12 109 VAL A C 1
ATOM 802 O O . VAL A 1 109 ? -25.638 4.271 -40.198 1.00 60.12 109 VAL A O 1
ATOM 805 N N . PRO A 1 110 ? -26.024 2.414 -41.405 1.00 58.22 110 PRO A N 1
ATOM 806 C CA . PRO A 1 110 ? -26.297 3.170 -42.613 1.00 58.22 110 PRO A CA 1
ATOM 807 C C . PRO A 1 110 ? -27.477 4.114 -42.359 1.00 58.22 110 PRO A C 1
ATOM 809 O O . PRO A 1 110 ? -28.580 3.678 -42.011 1.00 58.22 110 PRO A O 1
ATOM 812 N N . ILE A 1 111 ? -27.240 5.413 -42.580 1.00 60.66 111 ILE A N 1
ATOM 813 C CA . ILE A 1 111 ? -28.172 6.544 -42.375 1.00 60.66 111 ILE A CA 1
ATOM 814 C C . ILE A 1 111 ? -29.536 6.316 -43.066 1.00 60.66 111 ILE A C 1
ATOM 816 O O . ILE A 1 111 ? -30.551 6.910 -42.706 1.00 60.66 111 ILE A O 1
ATOM 820 N N . ILE A 1 112 ? -29.601 5.379 -44.013 1.00 57.34 112 ILE A N 1
ATOM 821 C CA . ILE A 1 112 ? -30.804 4.959 -44.739 1.00 57.34 112 ILE A CA 1
ATOM 822 C C . ILE A 1 112 ? -31.911 4.431 -43.796 1.00 57.34 112 ILE A C 1
ATOM 824 O O . ILE A 1 112 ? -33.088 4.514 -44.145 1.00 57.34 112 ILE A O 1
ATOM 828 N N . LYS A 1 113 ? -31.584 3.957 -42.580 1.00 52.59 113 LYS A N 1
ATOM 829 C CA . LYS A 1 113 ? -32.588 3.506 -41.592 1.00 52.59 113 LYS A CA 1
ATOM 830 C C . LYS A 1 113 ? -33.204 4.617 -40.725 1.00 52.59 113 LYS A C 1
ATOM 832 O O . LYS A 1 113 ? -34.128 4.327 -39.972 1.00 52.59 113 LYS A O 1
ATOM 837 N N . LEU A 1 114 ? -32.768 5.876 -40.848 1.00 57.00 114 LEU A N 1
ATOM 838 C CA . LEU A 1 114 ? -33.325 7.005 -40.078 1.00 57.00 114 LEU A CA 1
ATOM 839 C C . LEU A 1 114 ? -34.522 7.704 -40.746 1.00 57.00 114 LEU A C 1
ATOM 841 O O . LEU A 1 114 ? -35.069 8.656 -40.188 1.00 57.00 114 LEU A O 1
ATOM 845 N N . ARG A 1 115 ? -34.993 7.237 -41.911 1.00 55.47 115 ARG A N 1
ATOM 846 C CA . ARG A 1 115 ? -36.247 7.750 -42.480 1.00 55.47 115 ARG A CA 1
ATOM 847 C C . ARG A 1 115 ? -37.446 7.157 -41.739 1.00 55.47 115 ARG A C 1
ATOM 849 O O . ARG A 1 115 ? -37.929 6.081 -42.085 1.00 55.47 115 ARG A O 1
ATOM 856 N N . LYS A 1 116 ? -37.958 7.909 -40.758 1.00 56.44 116 LYS A N 1
ATOM 857 C CA . LYS A 1 116 ? -39.371 7.833 -40.362 1.00 56.44 116 LYS A CA 1
ATOM 858 C C . LYS A 1 116 ? -40.225 7.971 -41.629 1.00 56.44 116 LYS A C 1
ATOM 860 O O . LYS A 1 116 ? -40.046 8.907 -42.404 1.00 56.44 116 LYS A O 1
ATOM 865 N N . LYS A 1 117 ? -41.103 7.000 -41.846 1.00 48.22 117 LYS A N 1
ATOM 866 C CA . LYS A 1 117 ? -42.178 7.031 -42.839 1.00 48.22 117 LYS A CA 1
ATOM 867 C C . LYS A 1 117 ? -43.485 7.324 -42.096 1.00 48.22 117 LYS A C 1
ATOM 869 O O . LYS A 1 117 ? -43.668 6.736 -41.030 1.00 48.22 117 LYS A O 1
ATOM 874 N N . PRO A 1 118 ? -44.452 7.916 -42.800 1.00 53.06 118 PRO A N 1
ATOM 875 C CA . PRO A 1 118 ? -44.563 9.324 -43.180 1.00 53.06 118 PRO A CA 1
ATOM 876 C C . PRO A 1 118 ? -45.106 10.218 -42.048 1.00 53.06 118 PRO A C 1
ATOM 878 O O . PRO A 1 118 ? -45.711 9.681 -41.095 1.00 53.06 118 PRO A O 1
#

Foldseek 3Di:
DDLVLLLVLLVQLLVCPPPDDVVSLVVNLVVLVVVVDLLSPLLSVLSVCSVVVLFDCVPQSVLSNVSSVQVSCVVVVNDDPVSNVVSSVVSNVRPRDDPDDPPPPPPPPPCVVVDDDD

Sequence (118 aa):
MSVDDIERLSTKLVQDAPARDPADVAQLVLELRAIGSPLALAIARIVEYVDDGLVDPAIALPALAEACATLVAGVKGQVDDSVLEAARYQIDTLTPMPDKPPRVVSIDVPIIKLRKKP

Secondary structure (DSSP, 8-state):
--HHHHHHHHHHHHHTTTS--HHHHHHHHHHHHHH--HHHHHHHHHHHHHHTTSS-HHHHHHHHHHHHHHHHHHHTT-S-HHHHHHHHHHHHTTSPPPSS----------GGGG----

pLDDT: mean 85.76, std 14.47, range [48.22, 97.56]

Radius of gyration: 20.58 Å; Cα contacts (8 Å, |Δi|>4): 111; chains: 1; bounding box: 61×20×60 Å